Protein AF-A0A953I9X4-F1 (afdb_monomer_lite)

Radius of gyration: 21.0 Å; chains: 1; bounding box: 47×25×54 Å

Secondary structure (DSSP, 8-state):
-HHHHT--HHHHHHTGGG--HHHHHHHHHHHHHHHHHHHTHHHHIIIIIHHH------HHHHHT--HHHHHHHHHHHHHHHHHHHHHHHHHHHTTS--GGGSS--

InterPro domains:
  IPR007272 Sulphur transport TsuA/YedE [PF04143] (1-94)

Foldseek 3Di:
DCVVLVDDPVVLVVCVVVPDPSSVVSVVVVVVVVVVCVVCVVVVCVPPVVVPCPDCPDPCVVVVHDPVCVVVVVVVVVVVVVVVVCVVCVVVVVVDPDVVVVPPD

pLDDT: mean 72.1, std 11.91, range [43.72, 90.44]

Sequence (105 aa):
GMAVAGFCPGTMLAALPGGDRRFWWAVAGGLAGSFAYALLYEPLQPLLIAQLNFGKLTLPELLGLNPVVTGVGVGLLLLAGVVLLDRLTRPKQAEIPDLAKLGHD

Structure (mmCIF, N/CA/C/O backbone):
data_AF-A0A953I9X4-F1
#
_entry.id   AF-A0A953I9X4-F1
#
loop_
_atom_site.group_PDB
_atom_site.id
_atom_site.type_symbol
_atom_site.label_atom_id
_atom_site.label_alt_id
_atom_site.label_comp_id
_atom_site.label_asym_id
_atom_site.label_entity_id
_atom_site.label_seq_id
_atom_site.pdbx_PDB_ins_code
_atom_site.Cartn_x
_atom_site.Cartn_y
_atom_site.Cartn_z
_atom_site.occupancy
_atom_site.B_iso_or_equiv
_atom_site.auth_seq_id
_atom_site.auth_comp_id
_atom_site.auth_asym_id
_atom_site.auth_atom_id
_atom_site.pdbx_PDB_model_num
ATOM 1 N N . GLY A 1 1 ? 5.778 6.874 -0.668 1.00 68.62 1 GLY A N 1
ATOM 2 C CA . GLY A 1 1 ? 6.303 5.509 -0.469 1.00 68.62 1 GLY A CA 1
ATOM 3 C C . GLY A 1 1 ? 6.362 4.756 -1.780 1.00 68.62 1 GLY A C 1
ATOM 4 O O . GLY A 1 1 ? 7.398 4.779 -2.425 1.00 68.62 1 GLY A O 1
ATOM 5 N N . MET A 1 2 ? 5.243 4.170 -2.216 1.00 74.44 2 MET A N 1
ATOM 6 C CA . MET A 1 2 ? 5.184 3.319 -3.419 1.00 74.44 2 MET A CA 1
ATOM 7 C C . MET A 1 2 ? 5.639 4.008 -4.711 1.00 74.44 2 MET A C 1
ATOM 9 O O . MET A 1 2 ? 6.398 3.420 -5.469 1.00 74.44 2 MET A O 1
ATOM 13 N N . ALA A 1 3 ? 5.257 5.274 -4.919 1.00 75.56 3 ALA A N 1
ATOM 14 C CA . ALA A 1 3 ? 5.676 6.040 -6.097 1.00 75.56 3 ALA A CA 1
ATOM 15 C C . ALA A 1 3 ? 7.200 6.256 -6.176 1.00 75.56 3 ALA A C 1
ATOM 17 O O . ALA A 1 3 ? 7.754 6.290 -7.264 1.00 75.56 3 ALA A O 1
ATOM 18 N N . VAL A 1 4 ? 7.878 6.366 -5.026 1.00 77.88 4 VAL A N 1
ATOM 19 C CA . VAL A 1 4 ? 9.342 6.535 -4.956 1.00 77.88 4 VAL A CA 1
ATOM 20 C C . VAL A 1 4 ? 10.047 5.182 -5.033 1.00 77.88 4 VAL A C 1
ATOM 22 O O . VAL A 1 4 ? 11.086 5.060 -5.668 1.00 77.88 4 VAL A O 1
ATOM 25 N N . ALA A 1 5 ? 9.468 4.153 -4.409 1.00 74.25 5 ALA A N 1
ATOM 26 C CA . ALA A 1 5 ? 9.988 2.792 -4.475 1.00 74.25 5 ALA A CA 1
ATOM 27 C C . ALA A 1 5 ? 9.827 2.165 -5.872 1.00 74.25 5 ALA A C 1
ATOM 29 O O . ALA A 1 5 ? 10.554 1.234 -6.191 1.00 74.25 5 ALA A O 1
ATOM 30 N N . GLY A 1 6 ? 8.882 2.643 -6.691 1.00 76.50 6 GLY A N 1
ATOM 31 C CA . GLY A 1 6 ? 8.567 2.059 -7.999 1.00 76.50 6 GLY A CA 1
ATOM 32 C C . GLY A 1 6 ? 7.853 0.707 -7.912 1.00 76.50 6 GLY A C 1
ATOM 33 O O . GLY A 1 6 ? 7.681 0.038 -8.926 1.00 76.50 6 GLY A O 1
ATOM 34 N N . PHE A 1 7 ? 7.423 0.303 -6.712 1.00 73.38 7 PHE A N 1
ATOM 35 C CA . PHE A 1 7 ? 6.748 -0.966 -6.477 1.00 73.38 7 PHE A CA 1
ATOM 36 C C . PHE A 1 7 ? 5.494 -0.784 -5.625 1.00 73.38 7 PHE A C 1
ATOM 38 O O . PHE A 1 7 ? 5.513 -0.163 -4.557 1.00 73.38 7 PHE A O 1
ATOM 45 N N . CYS A 1 8 ? 4.413 -1.409 -6.082 1.00 81.00 8 CYS A N 1
ATOM 46 C CA . CYS A 1 8 ? 3.253 -1.708 -5.254 1.00 81.00 8 CYS A CA 1
ATOM 47 C C . CYS A 1 8 ? 3.575 -2.913 -4.350 1.00 81.00 8 CYS A C 1
ATOM 49 O O . CYS A 1 8 ? 4.370 -3.764 -4.752 1.00 81.00 8 CYS A O 1
ATOM 51 N N . PRO A 1 9 ? 2.957 -3.054 -3.163 1.00 72.25 9 PRO A N 1
ATOM 52 C CA . PRO A 1 9 ? 3.282 -4.110 -2.201 1.00 72.25 9 PRO A CA 1
ATOM 53 C C . PRO A 1 9 ? 3.175 -5.516 -2.801 1.00 72.25 9 PRO A C 1
ATOM 55 O O . PRO A 1 9 ? 4.023 -6.358 -2.531 1.00 72.25 9 PRO A O 1
ATOM 58 N N . GLY A 1 10 ? 2.189 -5.762 -3.672 1.00 73.88 10 GLY A N 1
ATOM 59 C CA . GLY A 1 10 ? 2.056 -7.048 -4.367 1.00 73.88 10 GLY A CA 1
ATOM 60 C C . GLY A 1 10 ? 3.127 -7.277 -5.439 1.00 73.88 10 GLY A C 1
ATOM 61 O O . GLY A 1 10 ? 3.645 -8.381 -5.579 1.00 73.88 10 GLY A O 1
ATOM 62 N N . THR A 1 11 ? 3.511 -6.226 -6.164 1.00 78.88 11 THR A N 1
ATOM 63 C CA . THR A 1 11 ? 4.522 -6.306 -7.229 1.00 78.88 11 THR A CA 1
ATOM 64 C C . THR A 1 11 ? 5.930 -6.478 -6.671 1.00 78.88 11 THR A C 1
ATOM 66 O O . THR A 1 11 ? 6.765 -7.077 -7.339 1.00 78.88 11 THR A O 1
ATOM 69 N N . MET A 1 12 ? 6.194 -6.020 -5.440 1.00 74.00 12 MET A N 1
ATOM 70 C CA . MET A 1 12 ? 7.467 -6.286 -4.762 1.00 74.00 12 MET A CA 1
ATOM 71 C C . MET A 1 12 ? 7.747 -7.795 -4.714 1.00 74.00 12 MET A C 1
ATOM 73 O O . MET A 1 12 ? 8.809 -8.227 -5.145 1.00 74.00 12 MET A O 1
ATOM 77 N N . LEU A 1 13 ? 6.780 -8.613 -4.280 1.00 73.75 13 LEU A N 1
ATOM 78 C CA . LEU A 1 13 ? 6.948 -10.072 -4.209 1.00 73.75 13 LEU A CA 1
ATOM 79 C C . LEU A 1 13 ? 7.146 -10.710 -5.593 1.00 73.75 13 LEU A C 1
ATOM 81 O O . LEU A 1 13 ? 7.956 -11.621 -5.741 1.00 73.75 13 LEU A O 1
ATOM 85 N N . ALA A 1 14 ? 6.451 -10.204 -6.614 1.00 77.69 14 ALA A N 1
ATOM 86 C CA . ALA A 1 14 ? 6.586 -10.680 -7.991 1.00 77.69 14 ALA A CA 1
ATOM 87 C C . ALA A 1 14 ? 7.922 -10.284 -8.653 1.00 77.69 14 ALA A C 1
ATOM 89 O O . ALA A 1 14 ? 8.332 -10.924 -9.616 1.00 77.69 14 ALA A O 1
ATOM 90 N N . ALA A 1 15 ? 8.607 -9.255 -8.141 1.00 73.88 15 ALA A N 1
ATOM 91 C CA . ALA A 1 15 ? 9.905 -8.791 -8.634 1.00 73.88 15 ALA A CA 1
ATOM 92 C C . ALA A 1 15 ? 11.103 -9.562 -8.042 1.00 73.88 15 ALA A C 1
ATOM 94 O O . ALA A 1 15 ? 12.229 -9.392 -8.508 1.00 73.88 15 ALA A O 1
ATOM 95 N N . LEU A 1 16 ? 10.870 -10.443 -7.060 1.00 75.12 16 LEU A N 1
ATOM 96 C CA . LEU A 1 16 ? 11.894 -11.274 -6.420 1.00 75.12 16 LEU A CA 1
ATOM 97 C C . LEU A 1 16 ? 12.782 -12.080 -7.403 1.00 75.12 16 LEU A C 1
ATOM 99 O O . LEU A 1 16 ? 13.999 -12.073 -7.211 1.00 75.12 16 LEU A O 1
ATOM 103 N N . PRO A 1 17 ? 12.256 -12.731 -8.467 1.00 74.88 17 PRO A N 1
ATOM 104 C CA . PRO A 1 17 ? 13.092 -13.456 -9.428 1.00 74.88 17 PRO A CA 1
ATOM 105 C C . PRO A 1 17 ? 13.888 -12.544 -10.377 1.00 74.88 17 PRO A C 1
ATOM 107 O O . PRO A 1 17 ? 14.808 -13.023 -11.030 1.00 74.88 17 PRO A O 1
ATOM 110 N N . GLY A 1 18 ? 13.568 -11.246 -10.459 1.00 73.31 18 GLY A N 1
ATOM 111 C CA . GLY A 1 18 ? 14.214 -10.302 -11.379 1.00 73.31 18 GLY A CA 1
ATOM 112 C C . GLY A 1 18 ? 15.614 -9.840 -10.955 1.00 73.31 18 GLY A C 1
ATOM 113 O O . GLY A 1 18 ? 16.302 -9.200 -11.740 1.00 73.31 18 GLY A O 1
ATOM 114 N N . GLY A 1 19 ? 16.057 -10.138 -9.726 1.00 66.19 19 GLY A N 1
ATOM 115 C CA . GLY A 1 19 ? 17.425 -9.849 -9.263 1.00 66.19 19 GLY A CA 1
ATOM 116 C C . GLY A 1 19 ? 17.764 -8.361 -9.072 1.00 66.19 19 GLY A C 1
ATOM 117 O O . GLY A 1 19 ? 18.910 -8.018 -8.777 1.00 66.19 19 GLY A O 1
ATOM 118 N N . ASP A 1 20 ? 16.788 -7.462 -9.202 1.00 75.50 20 ASP A N 1
ATOM 119 C CA . ASP A 1 20 ? 17.021 -6.023 -9.145 1.00 75.50 20 ASP A CA 1
ATOM 120 C C . ASP A 1 20 ? 17.431 -5.552 -7.745 1.00 75.50 20 ASP A C 1
ATOM 122 O O . ASP A 1 20 ? 16.683 -5.633 -6.775 1.00 75.50 20 ASP A O 1
ATOM 126 N N . ARG A 1 21 ? 18.606 -4.927 -7.631 1.00 74.00 21 ARG A N 1
ATOM 127 C CA . ARG A 1 21 ? 19.118 -4.408 -6.348 1.00 74.00 21 ARG A CA 1
ATOM 128 C C . ARG A 1 21 ? 18.219 -3.334 -5.716 1.00 74.00 21 ARG A C 1
ATOM 130 O O . ARG A 1 21 ? 18.264 -3.142 -4.504 1.00 74.00 21 ARG A O 1
ATOM 137 N N . ARG A 1 22 ? 17.373 -2.663 -6.511 1.00 72.69 22 ARG A N 1
ATOM 138 C CA . ARG A 1 22 ? 16.367 -1.694 -6.028 1.00 72.69 22 ARG A CA 1
ATOM 139 C C . ARG A 1 22 ? 15.264 -2.351 -5.190 1.00 72.69 22 ARG A C 1
ATOM 141 O O . ARG A 1 22 ? 14.760 -1.715 -4.269 1.00 72.69 22 ARG A O 1
ATOM 148 N N . 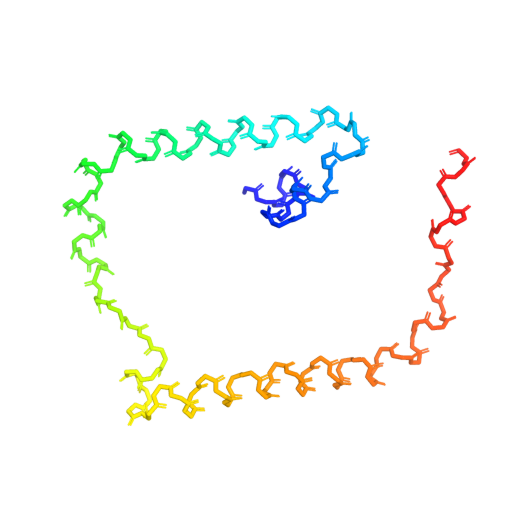PHE A 1 23 ? 14.935 -3.616 -5.461 1.00 78.94 23 PHE A N 1
ATOM 149 C CA . PHE A 1 23 ? 13.948 -4.375 -4.689 1.00 78.94 23 PHE A CA 1
ATOM 150 C C . PHE A 1 23 ? 14.367 -4.498 -3.218 1.00 78.94 23 PHE A C 1
ATOM 152 O O . PHE A 1 23 ? 13.580 -4.197 -2.324 1.00 78.94 23 PHE A O 1
ATOM 159 N N . TRP A 1 24 ? 15.632 -4.839 -2.959 1.00 80.12 24 TRP A N 1
ATOM 160 C CA . TRP A 1 24 ? 16.148 -4.988 -1.595 1.00 80.12 24 TRP A CA 1
ATOM 161 C C . TRP A 1 24 ? 16.072 -3.692 -0.785 1.00 80.12 24 TRP A C 1
ATOM 163 O O . TRP A 1 24 ? 15.718 -3.729 0.390 1.00 80.12 24 TRP A O 1
ATOM 173 N N . TRP A 1 25 ? 16.327 -2.539 -1.412 1.00 81.56 25 TRP A N 1
ATOM 174 C CA . TRP A 1 25 ? 16.176 -1.234 -0.759 1.00 81.56 25 TRP A CA 1
ATOM 175 C C . TRP A 1 25 ? 14.715 -0.888 -0.465 1.00 81.56 25 TRP A C 1
ATOM 177 O O . TRP A 1 25 ? 14.424 -0.341 0.598 1.00 81.56 25 TRP A O 1
ATOM 187 N N . ALA A 1 26 ? 13.790 -1.236 -1.364 1.00 83.25 26 ALA A N 1
ATOM 188 C CA . ALA A 1 26 ? 12.359 -1.046 -1.141 1.00 83.25 26 ALA A CA 1
ATOM 189 C C . ALA A 1 26 ? 11.843 -1.920 0.016 1.00 83.25 26 ALA A C 1
ATOM 191 O O . ALA A 1 26 ? 11.112 -1.426 0.875 1.00 83.25 26 ALA A O 1
ATOM 192 N N . VAL A 1 27 ? 12.275 -3.184 0.085 1.00 83.81 27 VAL A N 1
ATOM 193 C CA . VAL A 1 27 ? 11.933 -4.103 1.183 1.00 83.81 27 VAL A CA 1
ATOM 194 C C . VAL A 1 27 ? 12.538 -3.635 2.501 1.00 83.81 27 VAL A C 1
ATOM 196 O O . VAL A 1 27 ? 11.823 -3.542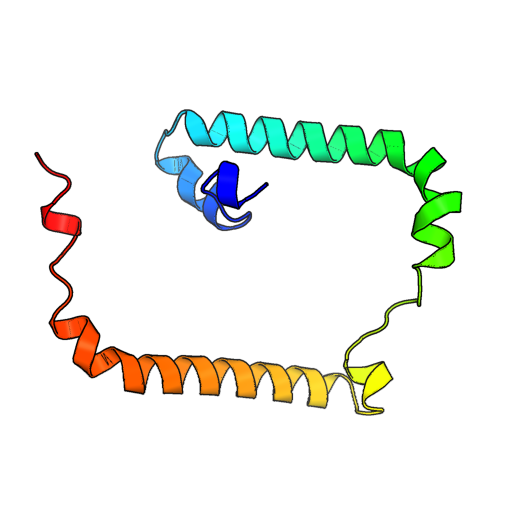 3.495 1.00 83.81 27 VAL A O 1
ATOM 199 N N . ALA A 1 28 ? 13.827 -3.288 2.516 1.00 86.81 28 ALA A N 1
ATOM 200 C CA . ALA A 1 28 ? 14.495 -2.798 3.717 1.00 86.81 28 ALA A CA 1
ATOM 201 C C . ALA A 1 28 ? 13.857 -1.498 4.229 1.00 86.81 28 ALA A C 1
ATOM 203 O O . ALA A 1 28 ? 13.602 -1.372 5.423 1.00 86.81 28 ALA A O 1
ATOM 204 N N . GLY A 1 29 ? 13.533 -0.559 3.333 1.00 86.00 29 GLY A N 1
ATOM 205 C CA . GLY A 1 29 ? 12.844 0.684 3.682 1.00 86.00 29 GLY A CA 1
ATOM 206 C C . GLY A 1 29 ? 11.414 0.458 4.180 1.00 86.00 29 GLY A C 1
ATOM 207 O O . GLY A 1 29 ? 10.998 1.091 5.148 1.00 86.00 29 GLY A O 1
ATOM 208 N N . GLY A 1 30 ? 10.673 -0.473 3.569 1.00 85.62 30 GLY A N 1
ATOM 209 C CA . GLY A 1 30 ? 9.338 -0.863 4.026 1.00 85.62 30 GLY A CA 1
ATOM 210 C C . GLY A 1 30 ? 9.364 -1.512 5.410 1.00 85.62 30 GLY A C 1
ATOM 211 O O . GLY A 1 30 ? 8.585 -1.129 6.283 1.00 85.62 30 GLY A O 1
AT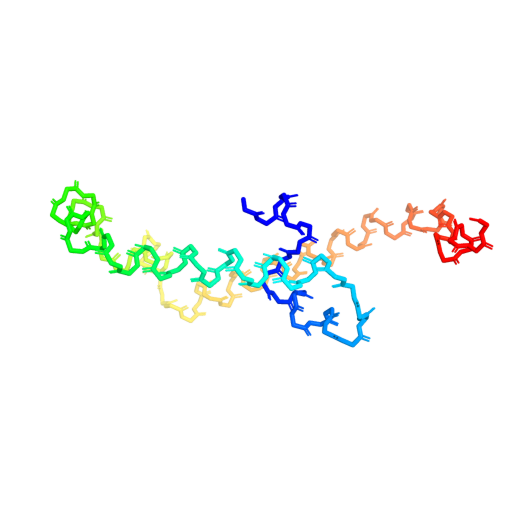OM 212 N N . LEU A 1 31 ? 10.305 -2.432 5.640 1.00 88.12 31 LEU A N 1
ATOM 213 C CA . LEU A 1 31 ? 10.461 -3.114 6.922 1.00 88.12 31 LEU A CA 1
ATOM 214 C C . LEU A 1 31 ? 10.916 -2.140 8.016 1.00 88.12 31 LEU A C 1
ATOM 216 O O . LEU A 1 31 ? 10.283 -2.076 9.068 1.00 88.12 31 LEU A O 1
ATOM 220 N N . ALA A 1 32 ? 11.934 -1.319 7.747 1.00 90.19 32 ALA A N 1
ATOM 221 C CA . ALA A 1 32 ? 12.408 -0.292 8.673 1.00 90.19 32 ALA A CA 1
ATOM 222 C C . ALA A 1 32 ? 11.310 0.728 9.006 1.00 90.19 32 ALA A C 1
ATOM 224 O O . ALA A 1 32 ? 11.125 1.066 10.172 1.00 90.19 32 ALA A O 1
ATOM 225 N N . GLY A 1 33 ? 10.535 1.167 8.010 1.00 85.50 33 GLY A N 1
ATOM 226 C CA . GLY A 1 33 ? 9.393 2.055 8.216 1.00 85.50 33 GLY A CA 1
ATOM 227 C C . GLY A 1 33 ? 8.302 1.419 9.077 1.00 85.50 33 GLY A C 1
ATOM 228 O O . GLY A 1 33 ? 7.792 2.065 9.988 1.00 85.50 33 GLY A O 1
ATOM 229 N N . SER A 1 34 ? 7.981 0.142 8.840 1.00 87.06 34 SER A N 1
ATOM 230 C CA . SER A 1 34 ? 6.992 -0.590 9.642 1.00 87.06 34 SER A CA 1
ATOM 231 C C . SER A 1 34 ? 7.444 -0.794 11.091 1.00 87.06 34 SER A C 1
ATOM 233 O O . SER A 1 34 ? 6.650 -0.612 12.010 1.00 87.06 34 SER A O 1
ATOM 235 N N . PHE A 1 35 ? 8.728 -1.088 11.308 1.00 89.62 35 PHE A N 1
ATOM 236 C CA . PHE A 1 35 ? 9.301 -1.273 12.638 1.00 89.62 35 PHE A CA 1
ATOM 237 C C . PHE A 1 35 ? 9.391 0.047 13.409 1.00 89.62 35 PHE A C 1
ATOM 239 O O . PHE A 1 35 ? 9.006 0.112 14.574 1.00 89.62 35 PHE A O 1
ATOM 246 N N . ALA A 1 36 ? 9.830 1.122 12.745 1.00 89.94 36 ALA A N 1
ATOM 247 C CA . ALA A 1 36 ? 9.805 2.464 13.316 1.00 89.94 36 ALA A CA 1
ATOM 248 C C . ALA A 1 36 ? 8.372 2.867 13.691 1.00 89.94 36 ALA A C 1
ATOM 250 O O . ALA A 1 36 ? 8.142 3.347 14.795 1.00 89.94 36 ALA A O 1
ATOM 251 N N . TYR A 1 37 ? 7.394 2.607 12.821 1.00 83.19 37 TYR A N 1
ATOM 252 C CA . TYR A 1 37 ? 5.991 2.876 13.126 1.00 83.19 37 TYR A CA 1
ATOM 253 C C . TYR A 1 37 ? 5.485 2.071 14.329 1.00 83.19 37 TYR A C 1
ATOM 255 O O . TYR A 1 37 ? 4.810 2.637 15.180 1.00 83.19 37 TYR A O 1
ATOM 263 N N . ALA A 1 38 ? 5.843 0.787 14.440 1.00 85.19 38 ALA A N 1
ATOM 264 C CA . ALA A 1 38 ? 5.468 -0.048 15.580 1.00 85.19 38 ALA A CA 1
ATOM 265 C C . ALA A 1 38 ? 6.023 0.493 16.911 1.00 85.19 38 ALA A C 1
ATOM 267 O O . ALA A 1 38 ? 5.304 0.511 17.903 1.00 85.19 38 ALA A O 1
ATOM 268 N N . LEU A 1 39 ? 7.264 0.993 16.930 1.00 84.31 39 LEU A N 1
ATOM 269 C CA . LEU A 1 39 ? 7.868 1.609 18.121 1.00 84.31 39 LEU A CA 1
ATOM 270 C C . LEU A 1 39 ? 7.263 2.976 18.466 1.00 84.31 39 LEU A C 1
ATOM 272 O O . LEU A 1 39 ? 7.129 3.323 19.635 1.00 84.31 39 LEU A O 1
ATOM 276 N N . LEU A 1 40 ? 6.909 3.767 17.451 1.00 82.12 40 LEU A N 1
ATOM 277 C CA . LEU A 1 40 ? 6.274 5.073 17.633 1.00 82.12 40 LEU A CA 1
ATOM 278 C C . LEU A 1 40 ? 4.752 4.971 17.833 1.00 82.12 40 LEU A C 1
ATOM 280 O O . LEU A 1 40 ? 4.096 6.001 17.990 1.00 82.12 40 LEU A O 1
ATOM 284 N N . TYR A 1 41 ? 4.186 3.763 17.852 1.00 75.56 41 TYR A N 1
ATOM 285 C CA . TYR A 1 41 ? 2.746 3.551 17.955 1.00 75.56 41 TYR A CA 1
ATOM 286 C C . TYR A 1 41 ? 2.191 3.996 19.313 1.00 75.56 41 TYR A C 1
ATOM 288 O O . TYR A 1 41 ? 1.228 4.760 19.346 1.00 75.56 41 TYR A O 1
ATOM 296 N N . GLU A 1 42 ? 2.836 3.615 20.421 1.00 69.69 42 GLU A N 1
ATOM 297 C CA . GLU A 1 42 ? 2.433 3.984 21.788 1.00 69.69 42 GLU A CA 1
ATOM 298 C C . GLU A 1 42 ? 2.234 5.503 21.998 1.00 69.69 42 GLU A C 1
ATOM 300 O O . GLU A 1 42 ? 1.173 5.898 22.489 1.00 69.69 42 GLU A O 1
ATOM 305 N N . PRO A 1 43 ? 3.183 6.387 21.613 1.00 70.50 43 PRO A N 1
ATOM 306 C CA . PRO A 1 43 ? 3.007 7.833 21.774 1.00 70.50 43 PRO A CA 1
ATOM 307 C C . PRO A 1 43 ? 2.053 8.469 20.747 1.00 70.50 43 PRO A C 1
ATOM 309 O O . PRO A 1 43 ? 1.470 9.516 21.031 1.00 70.50 43 PRO A O 1
ATOM 312 N N . LEU A 1 44 ? 1.857 7.865 19.567 1.00 62.84 44 LEU A N 1
ATOM 313 C CA . LEU A 1 44 ? 0.897 8.350 18.558 1.00 62.84 44 LEU A CA 1
ATOM 314 C C . LEU A 1 44 ? -0.548 7.938 18.861 1.00 62.84 44 LEU A C 1
ATOM 316 O O . LEU A 1 44 ? -1.491 8.612 18.428 1.00 62.84 44 LEU A O 1
ATOM 320 N N . GLN A 1 45 ? -0.730 6.844 19.602 1.00 61.38 45 GLN A N 1
ATOM 321 C CA . GLN A 1 45 ? -2.032 6.277 19.924 1.00 61.38 45 GLN A CA 1
ATOM 322 C C . GLN A 1 45 ? -3.008 7.286 20.565 1.00 61.38 45 GLN A C 1
ATOM 324 O O . GLN A 1 45 ? -4.127 7.422 20.059 1.00 61.38 45 GLN A O 1
ATOM 329 N N . PRO A 1 46 ? -2.627 8.027 21.628 1.00 59.31 46 PRO A N 1
ATOM 330 C CA . PRO A 1 46 ? -3.542 8.940 22.314 1.00 59.31 46 PRO A CA 1
ATOM 331 C C . PRO A 1 46 ? -3.810 10.246 21.549 1.00 59.31 46 PRO A C 1
ATOM 333 O O . PRO A 1 46 ? -4.850 10.862 21.763 1.00 59.31 46 PRO A O 1
ATOM 336 N N . LEU A 1 47 ? -2.904 10.667 20.659 1.00 61.31 47 LEU A N 1
ATOM 337 C CA . LEU A 1 47 ? -2.981 11.956 19.955 1.00 61.31 47 LEU A CA 1
ATOM 338 C C . LEU A 1 47 ? -3.729 11.880 18.620 1.00 61.31 47 LEU A C 1
ATOM 340 O O . LEU A 1 47 ? -4.440 12.818 18.269 1.00 61.31 47 LEU A O 1
ATOM 344 N N . LEU A 1 48 ? -3.571 10.782 17.874 1.00 58.31 48 LEU A N 1
ATOM 345 C CA . LEU A 1 48 ? -4.080 10.677 16.502 1.00 58.31 48 LEU A CA 1
ATOM 346 C C . LEU A 1 48 ? -5.005 9.474 16.296 1.00 58.31 48 LEU A C 1
ATOM 348 O O . LEU A 1 48 ? -5.987 9.567 15.567 1.00 58.31 48 LEU A O 1
ATOM 352 N N . ILE A 1 49 ? -4.727 8.349 16.956 1.00 57.69 49 ILE A N 1
ATOM 353 C CA . ILE A 1 49 ? -5.439 7.088 16.708 1.00 57.69 49 ILE A CA 1
ATOM 354 C C . ILE A 1 49 ? -6.713 6.995 17.555 1.00 57.69 49 ILE A C 1
ATOM 356 O O . ILE A 1 49 ? -7.735 6.541 17.061 1.00 57.69 49 ILE A O 1
ATOM 360 N N . ALA A 1 50 ? -6.721 7.489 18.794 1.00 56.75 50 ALA A N 1
ATOM 361 C CA . ALA A 1 50 ? -7.918 7.492 19.642 1.00 56.75 50 ALA A CA 1
ATOM 362 C C . ALA A 1 50 ? -9.025 8.448 19.148 1.00 56.75 50 ALA A C 1
ATOM 364 O O . ALA A 1 50 ? -10.201 8.121 19.263 1.00 56.75 50 ALA A O 1
ATOM 365 N N . GLN A 1 51 ? -8.663 9.603 18.576 1.00 56.22 51 GLN A N 1
ATOM 366 C CA . GLN A 1 51 ? -9.621 10.591 18.054 1.00 56.22 51 GLN A CA 1
ATOM 367 C C . GLN A 1 51 ? -10.126 10.255 16.640 1.00 56.22 51 GLN A C 1
ATOM 369 O O . GLN A 1 51 ? -11.235 10.642 16.284 1.00 56.22 51 GLN A O 1
ATOM 374 N N . LEU A 1 52 ? -9.331 9.533 15.838 1.00 54.22 52 LEU A N 1
ATOM 375 C CA . LEU A 1 52 ? -9.668 9.170 14.454 1.00 54.22 52 LEU A CA 1
ATOM 376 C C . LEU A 1 52 ? -10.144 7.714 14.297 1.00 54.22 52 LEU A C 1
ATOM 378 O O . LEU A 1 52 ? -10.537 7.305 13.204 1.00 54.22 52 LEU A O 1
ATOM 382 N N . ASN A 1 53 ? -10.144 6.929 15.379 1.00 54.28 53 ASN A N 1
ATOM 383 C CA . ASN A 1 53 ? -10.815 5.632 15.442 1.00 54.28 53 ASN A CA 1
ATOM 384 C C . ASN A 1 53 ? -12.338 5.836 15.479 1.00 54.28 53 ASN A C 1
ATOM 386 O O . ASN A 1 53 ? -12.987 5.631 16.501 1.00 54.28 53 ASN A O 1
ATOM 390 N N . PHE A 1 54 ? -12.938 6.164 14.337 1.00 54.47 54 PHE A N 1
ATOM 391 C CA . PHE A 1 54 ? -14.395 6.132 14.138 1.00 54.47 54 PHE A CA 1
ATOM 392 C C . PHE A 1 54 ? -14.961 4.695 14.078 1.00 54.47 54 PHE A C 1
ATOM 394 O O . PHE A 1 54 ? -16.001 4.444 13.474 1.00 54.47 54 PHE A O 1
ATOM 401 N N . GLY A 1 55 ? -14.275 3.723 14.690 1.00 58.59 55 GLY A N 1
ATOM 402 C CA . GLY A 1 55 ? -14.562 2.302 14.529 1.00 58.59 55 GLY A CA 1
ATOM 403 C C . GLY A 1 55 ? -14.362 1.827 13.087 1.00 58.59 55 GLY A C 1
ATOM 404 O O . GLY A 1 55 ? -13.790 2.519 12.243 1.00 58.59 55 GLY A O 1
ATOM 405 N N . LYS A 1 56 ? -14.829 0.610 12.794 1.00 53.84 56 LYS A N 1
ATOM 406 C CA . LYS A 1 56 ? -14.903 0.063 11.433 1.00 53.84 56 LYS A CA 1
ATOM 407 C C . LYS A 1 56 ? -15.971 0.831 10.651 1.00 53.84 56 LYS A C 1
ATOM 409 O O . LYS A 1 56 ? -17.061 0.316 10.429 1.00 53.84 56 LYS A O 1
ATOM 414 N N . LEU A 1 57 ? -15.657 2.055 10.233 1.00 55.16 57 LEU A N 1
ATOM 415 C CA . LEU A 1 57 ? -16.501 2.842 9.347 1.00 55.16 57 LEU A CA 1
ATOM 416 C C . LEU A 1 57 ? -16.447 2.210 7.954 1.00 55.16 57 LEU A C 1
ATOM 418 O O . LEU A 1 57 ? -15.685 2.598 7.071 1.00 55.16 57 LEU A O 1
ATOM 422 N N . THR A 1 58 ? -17.184 1.120 7.806 1.00 61.16 58 THR A N 1
ATOM 423 C CA . THR A 1 58 ? -17.252 0.359 6.572 1.00 61.16 58 THR A CA 1
ATOM 424 C C . THR A 1 58 ? -18.366 0.961 5.718 1.00 61.16 58 THR A C 1
ATOM 426 O O . THR A 1 58 ? -19.384 1.413 6.237 1.00 61.16 58 THR A O 1
ATOM 429 N N . LEU A 1 59 ? -18.194 0.974 4.393 1.00 55.00 59 LEU A N 1
ATOM 430 C CA . LEU A 1 59 ? -19.245 1.388 3.447 1.00 55.00 59 LEU A CA 1
ATOM 431 C C . LEU A 1 59 ? -20.654 0.813 3.755 1.00 55.00 59 LEU A C 1
ATOM 433 O O . LEU A 1 59 ? -21.623 1.542 3.560 1.00 55.00 59 LEU A O 1
ATOM 437 N N . PRO A 1 60 ? -20.808 -0.439 4.242 1.00 55.78 60 PRO A N 1
ATOM 438 C CA . PRO A 1 60 ? -22.088 -0.978 4.706 1.00 55.78 60 PRO A CA 1
ATOM 439 C C . PRO A 1 60 ? -22.725 -0.186 5.855 1.00 55.78 60 PRO A C 1
ATOM 441 O O . PRO A 1 60 ? -23.932 0.034 5.825 1.00 55.78 60 PRO A O 1
ATOM 444 N N . GLU A 1 61 ? -21.929 0.271 6.826 1.00 56.19 61 GLU A N 1
ATOM 445 C CA . GLU A 1 61 ? -22.396 1.018 8.003 1.00 56.19 61 GLU A CA 1
ATOM 446 C C . GLU A 1 61 ? -22.910 2.417 7.618 1.00 56.19 61 GLU A C 1
ATOM 448 O O . GLU A 1 61 ? -23.882 2.902 8.189 1.00 56.19 61 GLU A O 1
ATOM 453 N N . LEU A 1 62 ? -22.297 3.045 6.603 1.00 57.84 62 LEU A N 1
ATOM 454 C CA . LEU A 1 62 ? -22.723 4.350 6.075 1.00 57.84 62 LEU A CA 1
ATOM 455 C C . LEU A 1 62 ? -23.961 4.273 5.173 1.00 57.84 62 LEU A C 1
ATOM 457 O O . LEU A 1 62 ? -24.726 5.232 5.115 1.00 57.84 62 LEU A O 1
ATOM 461 N N . LEU A 1 63 ? -24.148 3.165 4.447 1.00 58.41 63 LEU A N 1
ATOM 462 C CA . LEU A 1 63 ? -25.295 2.968 3.550 1.00 58.41 63 LEU A CA 1
ATOM 463 C C . LEU A 1 63 ? -26.478 2.245 4.222 1.00 58.41 63 LEU A C 1
ATOM 465 O O . LEU A 1 63 ? -27.549 2.181 3.625 1.00 58.41 63 LEU A O 1
ATOM 469 N N . GLY A 1 64 ? -26.310 1.692 5.429 1.00 61.62 64 GLY A N 1
ATOM 470 C CA . GLY A 1 64 ? -27.348 0.921 6.130 1.00 61.62 64 GLY A CA 1
ATOM 471 C C . GLY A 1 64 ? -27.732 -0.391 5.430 1.00 61.62 64 GLY A C 1
ATOM 472 O O . GLY A 1 64 ? -28.816 -0.926 5.661 1.00 61.62 64 GLY A O 1
ATOM 473 N N . LEU A 1 65 ? -26.872 -0.899 4.542 1.00 60.97 65 LEU A N 1
ATOM 474 C CA . LEU A 1 65 ? -27.136 -2.069 3.701 1.00 60.97 65 LEU A CA 1
ATOM 475 C C . LEU A 1 65 ? -26.365 -3.294 4.189 1.00 60.97 65 LEU A C 1
ATOM 477 O O . LEU A 1 65 ? -25.276 -3.189 4.751 1.00 60.97 65 LEU A O 1
ATOM 481 N N . ASN A 1 66 ? -26.918 -4.479 3.915 1.00 66.06 66 ASN A N 1
ATOM 482 C CA . ASN A 1 66 ? -26.276 -5.746 4.248 1.00 66.06 66 ASN A CA 1
ATOM 483 C C . ASN A 1 66 ? -24.852 -5.794 3.641 1.00 66.06 66 ASN A C 1
ATOM 485 O O . ASN A 1 66 ? -24.707 -5.566 2.434 1.00 66.06 66 ASN A O 1
ATOM 489 N N . PRO A 1 67 ? -23.809 -6.116 4.433 1.00 65.00 67 PRO A N 1
ATOM 490 C CA . PRO A 1 67 ? -22.413 -6.122 3.988 1.00 65.00 67 PRO A CA 1
ATOM 491 C C . PRO A 1 67 ? -22.159 -6.975 2.738 1.00 65.00 67 PRO A C 1
ATOM 493 O O . PRO A 1 67 ? -21.277 -6.649 1.943 1.00 65.00 67 PRO A O 1
ATOM 496 N N . VAL A 1 68 ? -22.965 -8.016 2.513 1.00 68.56 68 VAL A N 1
ATOM 497 C CA . VAL A 1 68 ? -22.885 -8.860 1.312 1.00 68.56 68 VAL A CA 1
ATOM 498 C C . VAL A 1 68 ? -23.320 -8.096 0.059 1.00 68.56 68 VAL A C 1
ATOM 500 O O . VAL A 1 68 ? -22.661 -8.181 -0.973 1.00 68.56 68 VAL A O 1
ATOM 503 N N . VAL A 1 69 ? -24.390 -7.304 0.144 1.00 72.88 69 VAL A N 1
ATOM 504 C CA . VAL A 1 69 ? -24.926 -6.539 -0.993 1.00 72.88 69 VAL A CA 1
ATOM 505 C C . VAL A 1 69 ? -23.979 -5.402 -1.364 1.00 72.88 69 VAL A C 1
ATOM 507 O O . VAL A 1 69 ? -23.700 -5.199 -2.542 1.00 72.88 69 VAL A O 1
ATOM 510 N N . THR A 1 70 ? -23.421 -4.709 -0.371 1.00 72.25 70 THR A N 1
ATOM 511 C CA . THR A 1 70 ? -22.437 -3.642 -0.602 1.00 72.25 70 THR A CA 1
ATOM 512 C C . THR A 1 70 ? -21.149 -4.197 -1.210 1.00 72.25 70 THR A C 1
ATOM 514 O O . THR A 1 70 ? -20.636 -3.635 -2.175 1.00 72.25 70 THR A O 1
ATOM 517 N N . GLY A 1 71 ? -20.649 -5.328 -0.699 1.00 76.75 71 GLY A N 1
ATOM 518 C CA . GLY A 1 71 ? -19.462 -5.986 -1.247 1.00 76.75 71 GLY A CA 1
ATOM 519 C C . GLY A 1 71 ? -19.660 -6.448 -2.692 1.00 76.75 71 GLY A C 1
ATOM 520 O O . GLY A 1 71 ? -18.831 -6.156 -3.554 1.00 76.75 71 GLY A O 1
ATOM 521 N N . VAL A 1 72 ? -20.788 -7.106 -2.980 1.00 80.56 72 VAL A N 1
ATOM 522 C CA . VAL A 1 72 ? -21.129 -7.552 -4.340 1.00 80.56 72 VAL A CA 1
ATOM 523 C C . VAL A 1 72 ? -21.354 -6.361 -5.270 1.00 80.56 72 VAL A C 1
ATOM 525 O O . VAL A 1 72 ? -20.847 -6.375 -6.386 1.00 80.56 72 VAL A O 1
ATOM 528 N N . GLY A 1 73 ? -22.045 -5.312 -4.818 1.00 82.50 73 GLY A N 1
ATOM 529 C CA . GLY A 1 73 ? -22.306 -4.106 -5.605 1.00 82.50 73 GLY A CA 1
ATOM 530 C C . GLY A 1 73 ? -21.027 -3.370 -6.002 1.00 82.50 73 GLY A C 1
ATOM 531 O O . GLY A 1 73 ? -20.845 -3.052 -7.174 1.00 82.50 73 GLY A O 1
ATOM 532 N N . VAL A 1 74 ? -20.103 -3.165 -5.058 1.00 82.25 74 VAL A N 1
ATOM 533 C CA . VAL A 1 74 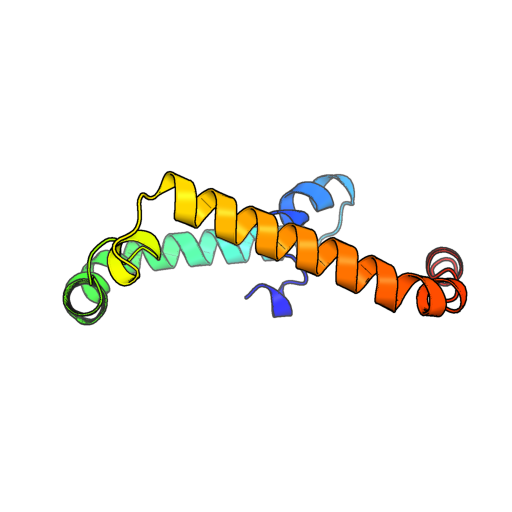? -18.792 -2.561 -5.351 1.00 82.25 74 VAL A CA 1
ATOM 534 C C . VAL A 1 74 ? -17.972 -3.465 -6.272 1.00 82.25 74 VAL A C 1
ATOM 536 O O . VAL A 1 74 ? -17.371 -2.974 -7.224 1.00 82.25 74 VAL A O 1
ATOM 539 N N . GLY A 1 75 ? -17.983 -4.782 -6.046 1.00 84.12 75 GLY A N 1
ATOM 540 C CA . GLY A 1 75 ? -17.305 -5.739 -6.921 1.00 84.12 75 GLY A CA 1
ATOM 541 C C . GLY A 1 75 ? -17.821 -5.686 -8.362 1.00 84.12 75 GLY A C 1
ATOM 542 O O . GLY A 1 75 ? -17.030 -5.597 -9.300 1.00 84.12 75 GLY A O 1
ATOM 543 N N . LEU A 1 76 ? -19.143 -5.664 -8.545 1.00 86.94 76 LEU A N 1
ATOM 544 C CA . LEU A 1 76 ? -19.783 -5.534 -9.856 1.00 86.94 76 LEU A CA 1
ATOM 545 C C . LEU A 1 76 ? -19.489 -4.185 -10.511 1.00 86.94 76 LEU A C 1
ATOM 547 O O . LEU A 1 76 ? -19.228 -4.147 -11.709 1.00 86.94 76 LEU A O 1
ATOM 551 N N . LEU A 1 77 ? -19.489 -3.096 -9.741 1.00 88.31 77 LEU A N 1
ATOM 552 C CA . LEU A 1 77 ? -19.156 -1.761 -10.235 1.00 88.31 77 LEU A CA 1
ATOM 553 C C . LEU A 1 77 ? -17.711 -1.704 -10.745 1.00 88.31 77 LEU A C 1
ATOM 555 O O . LEU A 1 77 ? -17.460 -1.187 -11.831 1.00 88.31 77 LEU A O 1
ATOM 559 N N . LEU A 1 78 ? -16.765 -2.266 -9.989 1.00 88.06 78 LEU A N 1
ATOM 560 C CA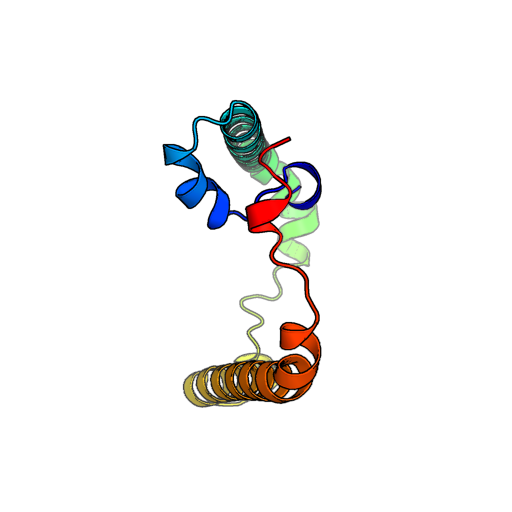 . LEU A 1 78 ? -15.363 -2.334 -10.391 1.00 88.06 78 LEU A CA 1
ATOM 561 C C . LEU A 1 78 ? -15.182 -3.208 -11.634 1.00 88.06 78 LEU A C 1
ATOM 563 O O . LEU A 1 78 ? -14.491 -2.797 -12.562 1.00 88.06 78 LEU A O 1
ATOM 567 N N . LEU A 1 79 ? -15.839 -4.369 -11.697 1.00 89.06 79 LEU A N 1
ATOM 568 C CA . LEU A 1 79 ? -15.811 -5.234 -12.879 1.00 89.06 79 LEU A CA 1
ATOM 569 C C . LEU A 1 79 ? -16.408 -4.538 -14.104 1.00 89.06 79 LEU A C 1
ATOM 571 O O . LEU A 1 79 ? -15.801 -4.560 -15.170 1.00 89.06 79 LEU A O 1
ATOM 575 N N . ALA A 1 80 ? -17.556 -3.877 -13.958 1.00 90.06 80 ALA A N 1
ATOM 576 C CA . ALA A 1 80 ? -18.172 -3.101 -15.027 1.00 90.06 80 ALA A CA 1
ATOM 577 C C . ALA A 1 80 ? -17.261 -1.953 -15.476 1.00 90.06 80 ALA A C 1
ATOM 579 O O . ALA A 1 80 ? -17.106 -1.741 -16.674 1.00 90.06 80 ALA A O 1
ATOM 580 N N . GLY A 1 81 ? -16.609 -1.264 -14.536 1.00 90.44 81 GLY A N 1
ATOM 581 C CA . GLY A 1 81 ? -15.612 -0.237 -14.817 1.00 90.44 81 GLY A CA 1
ATOM 582 C C . GLY A 1 81 ? -14.437 -0.783 -15.621 1.00 90.44 81 GLY A C 1
ATOM 583 O O . GLY A 1 81 ? -14.097 -0.210 -16.647 1.00 90.44 81 GLY A O 1
ATOM 584 N N . VAL A 1 82 ? -13.869 -1.923 -15.217 1.00 88.50 82 VAL A N 1
ATOM 585 C CA . VAL A 1 82 ? -12.776 -2.590 -15.944 1.00 88.50 82 VAL A CA 1
ATOM 586 C C . VAL A 1 82 ? -13.222 -3.012 -17.341 1.00 88.50 82 VAL A C 1
ATOM 588 O O . VAL A 1 82 ? -12.516 -2.738 -18.304 1.00 88.50 82 VAL A O 1
ATOM 591 N N . VAL A 1 83 ? -14.398 -3.629 -17.477 1.00 89.56 83 VAL A N 1
ATOM 592 C CA . VAL A 1 83 ? -14.939 -4.040 -18.781 1.00 89.56 83 VAL A CA 1
ATOM 593 C C . VAL A 1 83 ? -15.213 -2.824 -19.664 1.00 89.56 83 VAL A C 1
ATOM 595 O O . VAL A 1 83 ? -14.927 -2.864 -20.854 1.00 89.56 83 VAL A O 1
ATOM 598 N N . LEU A 1 84 ? -15.737 -1.733 -19.112 1.00 87.88 84 LEU A N 1
ATOM 599 C CA . LEU A 1 84 ? -15.997 -0.502 -19.850 1.00 87.88 84 LEU A CA 1
ATOM 600 C C . LEU A 1 84 ? -14.696 0.170 -20.295 1.00 87.88 84 LEU A C 1
ATOM 602 O O . LEU A 1 84 ? -14.591 0.588 -21.446 1.00 87.88 84 LEU A O 1
ATOM 606 N N . LEU A 1 85 ? -13.703 0.232 -19.407 1.00 85.31 85 LEU A N 1
ATOM 607 C CA . LEU A 1 85 ? -12.379 0.756 -19.722 1.00 85.31 85 LEU A CA 1
ATOM 608 C C . LEU A 1 85 ? -11.728 -0.085 -20.814 1.00 85.31 85 LEU A C 1
ATOM 610 O O . LEU A 1 85 ? -11.277 0.455 -21.810 1.00 85.31 85 LEU A O 1
ATOM 614 N N . ASP A 1 86 ? -11.777 -1.406 -20.689 1.00 83.81 86 ASP A N 1
ATOM 615 C CA . ASP A 1 86 ? -11.286 -2.324 -21.708 1.00 83.81 86 ASP A CA 1
ATOM 616 C C . ASP A 1 86 ? -12.018 -2.109 -23.044 1.00 83.81 86 ASP A C 1
ATOM 618 O O . ASP A 1 86 ? -11.388 -1.993 -24.088 1.00 8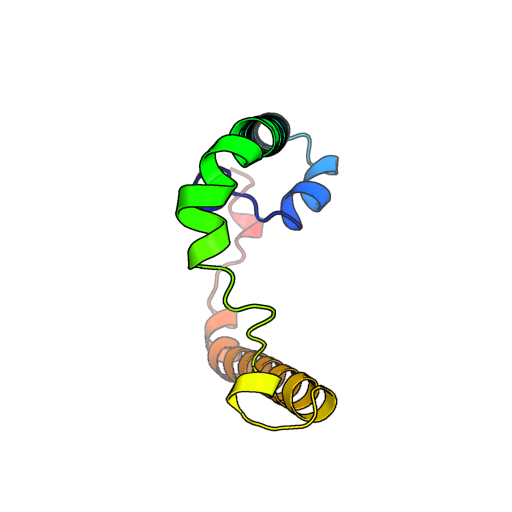3.81 86 ASP A O 1
ATOM 622 N N . ARG A 1 87 ? -13.342 -1.921 -23.046 1.00 82.50 87 ARG A N 1
ATOM 623 C CA . ARG A 1 87 ? -14.102 -1.600 -24.268 1.00 82.50 87 ARG A CA 1
ATOM 624 C C . ARG A 1 87 ? -13.712 -0.255 -24.891 1.00 82.50 87 ARG A C 1
ATOM 626 O O . ARG A 1 87 ? -13.669 -0.165 -26.115 1.00 82.50 87 ARG A O 1
ATOM 633 N N . LEU A 1 88 ? -13.421 0.759 -24.079 1.00 82.19 88 LEU A N 1
ATOM 634 C CA . LEU A 1 88 ? -13.018 2.099 -24.524 1.00 82.19 88 LEU A CA 1
ATOM 635 C C . LEU A 1 88 ? -11.549 2.164 -24.967 1.00 82.19 88 LEU A C 1
ATOM 637 O O . LEU A 1 88 ? -11.214 2.918 -25.878 1.00 82.19 88 LEU A O 1
ATOM 641 N N . THR A 1 89 ? -10.673 1.375 -24.344 1.00 77.00 89 THR A N 1
ATOM 642 C CA . THR A 1 89 ? -9.227 1.366 -24.597 1.00 77.00 89 THR A CA 1
ATOM 643 C C . THR A 1 89 ? -8.827 0.352 -25.670 1.00 77.00 89 THR A C 1
ATOM 645 O O . THR A 1 89 ? -7.844 0.590 -26.367 1.00 77.00 89 THR A O 1
ATOM 648 N N . ARG A 1 90 ? -9.615 -0.710 -25.908 1.00 67.75 90 ARG A N 1
ATOM 649 C CA . ARG A 1 90 ? -9.454 -1.663 -27.029 1.00 67.75 90 ARG A CA 1
ATOM 650 C C . ARG A 1 90 ? -9.112 -1.017 -28.385 1.00 67.75 90 ARG A C 1
ATOM 652 O O . ARG A 1 90 ? -8.183 -1.512 -29.017 1.00 67.75 90 ARG A O 1
ATOM 659 N N . PRO A 1 91 ? -9.778 0.062 -28.847 1.00 63.25 91 PRO A N 1
ATOM 660 C CA . PRO A 1 91 ? -9.412 0.708 -30.111 1.00 63.25 91 PRO A CA 1
ATOM 661 C C . PRO A 1 91 ? -8.064 1.447 -30.060 1.00 63.25 91 PRO A C 1
ATOM 663 O O . PRO A 1 91 ? -7.371 1.486 -31.068 1.00 63.25 91 PRO A O 1
ATOM 666 N N . LYS A 1 92 ? -7.661 1.996 -28.904 1.00 60.31 92 LYS A N 1
ATOM 667 C CA . LYS A 1 92 ? -6.369 2.692 -28.739 1.00 60.31 92 LYS A CA 1
ATOM 668 C C . LYS A 1 92 ? -5.191 1.749 -28.506 1.00 60.31 92 LYS A C 1
ATOM 670 O O . LYS A 1 92 ? -4.064 2.099 -28.833 1.00 60.31 92 LYS A O 1
ATOM 675 N N . GLN A 1 93 ? -5.426 0.570 -27.935 1.00 60.47 93 GLN A N 1
ATOM 676 C CA . GLN A 1 93 ? -4.360 -0.372 -27.585 1.00 60.47 93 GLN A CA 1
ATOM 677 C C . GLN A 1 93 ? -3.690 -1.002 -28.814 1.00 60.47 93 GLN A C 1
ATOM 679 O O . GLN A 1 93 ? -2.529 -1.385 -28.738 1.00 60.47 93 GLN A O 1
ATOM 684 N N . ALA A 1 94 ? -4.385 -1.043 -29.956 1.00 59.59 94 ALA A N 1
ATOM 685 C CA . ALA A 1 94 ? -3.818 -1.471 -31.236 1.00 59.59 94 ALA A CA 1
ATOM 686 C C . ALA A 1 94 ? -2.746 -0.507 -31.788 1.00 59.59 94 ALA A C 1
ATOM 688 O O . ALA A 1 94 ? -1.974 -0.894 -32.659 1.00 59.59 94 ALA A O 1
ATOM 689 N N . GLU A 1 95 ? -2.694 0.731 -31.286 1.00 63.78 95 GLU A N 1
ATOM 690 C CA . GLU A 1 95 ? -1.751 1.768 -31.721 1.00 63.78 95 GLU A CA 1
ATOM 691 C C . GLU A 1 95 ? -0.538 1.896 -30.783 1.00 63.78 95 GLU A C 1
ATOM 693 O O . GLU A 1 95 ? 0.420 2.596 -31.102 1.00 63.78 95 GLU A O 1
ATOM 698 N N . ILE A 1 96 ? -0.549 1.218 -29.627 1.00 60.75 96 ILE A N 1
ATOM 699 C CA . ILE A 1 96 ? 0.568 1.264 -28.680 1.00 60.75 96 ILE A CA 1
ATOM 700 C C . ILE A 1 96 ? 1.696 0.392 -29.255 1.00 60.75 96 ILE A C 1
ATOM 702 O O . ILE A 1 96 ? 1.501 -0.820 -29.389 1.00 60.75 96 ILE A O 1
ATOM 706 N N . PRO A 1 97 ? 2.859 0.969 -29.619 1.00 64.88 97 PRO A N 1
ATOM 707 C CA . PRO A 1 97 ? 3.986 0.191 -30.115 1.00 64.88 97 PRO A CA 1
ATOM 708 C C . PRO A 1 97 ? 4.388 -0.847 -29.069 1.00 64.88 97 PRO A C 1
ATOM 710 O O . PRO A 1 97 ? 4.254 -0.623 -27.874 1.00 64.88 97 PRO A O 1
ATOM 713 N N . ASP A 1 98 ? 4.853 -2.006 -29.513 1.00 66.50 98 ASP A N 1
ATOM 714 C CA . ASP A 1 98 ? 5.278 -3.087 -28.630 1.00 66.50 98 ASP A CA 1
ATOM 715 C C . ASP A 1 98 ? 6.529 -2.661 -27.839 1.00 66.50 98 ASP A C 1
ATOM 717 O O . ASP A 1 98 ? 7.653 -2.741 -28.338 1.00 66.50 98 ASP A O 1
ATOM 721 N N . LEU A 1 99 ? 6.332 -2.168 -26.610 1.00 63.62 99 LEU A N 1
ATOM 722 C CA . LEU A 1 99 ? 7.396 -1.723 -25.697 1.00 63.62 99 LEU A CA 1
ATOM 723 C C . LEU A 1 99 ? 8.401 -2.849 -25.392 1.00 63.62 99 LEU A C 1
ATOM 725 O O . LEU A 1 99 ? 9.520 -2.559 -24.976 1.00 63.62 99 LEU A O 1
ATOM 729 N N . ALA A 1 100 ? 8.045 -4.119 -25.629 1.00 58.81 100 ALA A N 1
ATOM 730 C CA . ALA A 1 100 ? 8.973 -5.241 -25.508 1.00 58.81 100 ALA A CA 1
ATOM 731 C C . ALA A 1 100 ? 10.099 -5.199 -26.560 1.00 58.81 100 ALA A C 1
ATOM 733 O O . ALA A 1 100 ? 11.152 -5.794 -26.345 1.00 58.81 100 ALA A O 1
ATOM 734 N N . LYS A 1 101 ? 9.916 -4.475 -27.675 1.00 56.75 101 LYS A N 1
ATOM 735 C CA . LYS A 1 101 ? 10.937 -4.302 -28.725 1.00 56.75 101 LYS A CA 1
ATOM 736 C C . LYS A 1 101 ? 11.895 -3.130 -28.496 1.00 56.75 101 LYS A C 1
ATOM 738 O O . LYS A 1 101 ? 12.881 -3.038 -29.211 1.00 56.75 101 LYS A O 1
ATOM 743 N N . LEU A 1 102 ? 11.609 -2.257 -27.530 1.00 59.59 102 LEU A N 1
ATOM 744 C CA . LEU A 1 102 ? 12.361 -1.025 -27.235 1.00 59.59 102 LEU A CA 1
ATOM 745 C C . LEU A 1 102 ? 13.342 -1.167 -26.055 1.00 59.59 102 LEU A C 1
ATOM 747 O O . LEU A 1 102 ? 13.919 -0.182 -25.615 1.00 59.59 102 LEU A O 1
ATOM 751 N N . GLY A 1 103 ? 13.465 -2.366 -25.477 1.00 50.53 103 GLY A N 1
ATOM 752 C CA . GLY A 1 103 ? 14.336 -2.638 -24.326 1.00 50.53 103 GLY A CA 1
ATOM 753 C C . GLY A 1 103 ? 15.588 -3.450 -24.662 1.00 50.53 103 GLY A C 1
ATOM 754 O O . GLY A 1 103 ? 16.177 -4.028 -23.752 1.00 50.53 103 GLY A O 1
ATOM 755 N N . HIS A 1 104 ? 15.940 -3.568 -25.947 1.00 53.50 104 HIS A N 1
ATOM 756 C CA . HIS A 1 104 ? 17.045 -4.405 -26.434 1.00 53.50 104 HIS A CA 1
ATOM 757 C C . HIS A 1 104 ? 18.213 -3.608 -27.043 1.00 53.50 104 HIS A C 1
ATOM 759 O O . HIS A 1 104 ? 19.131 -4.220 -27.594 1.00 53.50 104 HIS A O 1
ATOM 765 N N . ASP A 1 105 ? 18.190 -2.283 -26.917 1.00 43.72 105 ASP A N 1
ATOM 766 C CA . ASP A 1 105 ? 19.227 -1.338 -27.339 1.00 43.72 105 ASP A CA 1
ATOM 767 C C . ASP A 1 105 ? 19.952 -0.680 -26.152 1.00 43.72 105 ASP A C 1
ATOM 769 O O . ASP A 1 105 ? 19.282 -0.237 -25.190 1.00 43.72 105 ASP A O 1
#

Organism: Symbiobacterium thermophilum (NCBI:txid2734)